Protein AF-A0AAI9CLT0-F1 (afdb_monomer)

Solvent-accessible surface area (backbone atoms only — not comparable to full-atom values): 10024 Å² total; per-residue (Å²): 131,86,73,85,68,69,50,56,71,50,75,58,96,88,47,76,50,70,36,45,59,69,59,46,51,50,52,51,53,50,49,58,51,49,33,51,48,37,34,72,68,23,19,31,77,44,82,52,97,92,40,68,25,27,30,67,86,48,39,62,49,75,71,83,59,23,59,56,30,42,47,44,25,50,52,23,51,52,51,50,67,72,52,56,89,77,51,83,47,44,82,43,57,40,90,92,43,71,53,28,37,29,81,40,76,56,81,68,84,78,76,70,84,81,59,86,65,46,58,13,80,88,73,62,45,70,22,96,46,94,89,44,66,50,28,72,69,60,47,52,51,54,52,51,54,50,52,54,54,50,53,57,50,51,57,52,50,54,52,51,51,52,51,53,50,54,53,57,64,72,76,111

Foldseek 3Di:
DDDPAQWDWDADPNDIDIDHVVRVVVVVVVLLVQLVVLQVQWFDWDQDPNAIWGQLQFTPDDDPCRVVSNVSSVVSVVVDVVCPPVHQWDWDADPVGRRIIGIGGPPDPPPPPVPPQQAQPPHGDGDPDPPDNHHPVVVVVVVVVVVVVVVVVVVVVVVVVVVVVVVVVVVD

Mean predicted aligned error: 16.77 Å

Secondary structure (DSSP, 8-state):
-----SEEEEEETTEEEEEEHHHHHHHHHHHHHHHHHHHHHHEEEEEETTEEEEEEEEES--STHHHHHHHHHHHHHHHHHHHGGGSSEEEEE-SS-TTEEEEEE----TT-TTS--EEPTTT-PEES-TT-SS-HHHHHHHHHHHHHHHHHHHHHHHHHHHHHHHHHHHT-

pLDDT: mean 80.04, std 13.88, range [33.97, 93.81]

Organism: Stenotrophomonas maltophilia (NCBI:txid40324)

Structure (mmCIF, N/CA/C/O backbone):
data_AF-A0AAI9CLT0-F1
#
_entry.id   AF-A0AAI9CLT0-F1
#
loop_
_atom_site.group_PDB
_atom_site.id
_atom_site.type_symbol
_atom_site.label_atom_id
_atom_site.label_alt_id
_atom_site.label_comp_id
_atom_site.label_asym_id
_atom_site.label_entity_id
_atom_site.label_seq_id
_atom_site.pdbx_PDB_ins_code
_atom_site.Cartn_x
_atom_site.Cartn_y
_atom_site.Cartn_z
_atom_site.occupancy
_atom_site.B_iso_or_equiv
_atom_site.auth_seq_id
_atom_site.auth_comp_id
_atom_site.auth_asym_id
_atom_site.auth_atom_id
_atom_site.pdbx_PDB_model_num
ATOM 1 N N . MET A 1 1 ? 31.300 -21.565 -19.243 1.00 33.97 1 MET A N 1
ATOM 2 C CA . MET A 1 1 ? 29.842 -21.421 -19.457 1.00 33.97 1 MET A CA 1
ATOM 3 C C . MET A 1 1 ? 29.425 -20.052 -18.934 1.00 33.97 1 MET A C 1
ATOM 5 O O . MET A 1 1 ? 29.764 -19.767 -17.789 1.00 33.97 1 MET A O 1
ATOM 9 N N . PRO A 1 2 ? 28.799 -19.169 -19.731 1.00 35.72 2 PRO A N 1
ATOM 10 C CA . PRO A 1 2 ? 28.399 -17.854 -19.242 1.00 35.72 2 PRO A CA 1
ATOM 11 C C . PRO A 1 2 ? 27.205 -18.005 -18.290 1.00 35.72 2 PRO A C 1
ATOM 13 O O . PRO A 1 2 ? 26.219 -18.650 -18.638 1.00 35.72 2 PRO A O 1
ATOM 16 N N . LYS A 1 3 ? 27.317 -17.433 -17.084 1.00 45.75 3 LYS A N 1
ATOM 17 C CA . LYS A 1 3 ? 26.223 -17.325 -16.109 1.00 45.75 3 LYS A CA 1
ATOM 18 C C . LYS A 1 3 ? 25.099 -16.494 -16.739 1.00 45.75 3 LYS A C 1
ATOM 20 O O . LYS A 1 3 ? 25.389 -15.457 -17.337 1.00 45.75 3 LYS A O 1
ATOM 25 N N . ILE A 1 4 ? 23.855 -16.968 -16.644 1.00 48.53 4 ILE A N 1
ATOM 26 C CA . ILE A 1 4 ? 22.653 -16.207 -17.013 1.00 48.53 4 ILE A CA 1
ATOM 27 C C . ILE A 1 4 ? 22.784 -14.833 -16.351 1.00 48.53 4 ILE A C 1
ATOM 29 O O . ILE A 1 4 ? 22.882 -14.746 -15.133 1.00 48.53 4 ILE A O 1
ATOM 33 N N . ARG A 1 5 ? 22.944 -13.784 -17.163 1.00 51.91 5 ARG A N 1
ATOM 34 C CA . ARG A 1 5 ? 23.220 -12.431 -16.677 1.00 51.91 5 ARG A CA 1
ATOM 35 C C . ARG A 1 5 ? 22.006 -11.932 -15.899 1.00 51.91 5 ARG A C 1
ATOM 37 O O . ARG A 1 5 ? 20.892 -12.032 -16.409 1.00 51.91 5 ARG A O 1
ATOM 44 N N . ASP A 1 6 ? 22.265 -11.359 -14.724 1.00 58.03 6 ASP A N 1
ATOM 45 C CA . ASP A 1 6 ? 21.352 -10.680 -13.788 1.00 58.03 6 ASP A CA 1
ATOM 46 C C . ASP A 1 6 ? 20.705 -9.413 -14.387 1.00 58.03 6 ASP A C 1
ATOM 48 O O . ASP A 1 6 ? 20.708 -8.331 -13.794 1.00 58.03 6 ASP A O 1
ATOM 52 N N . THR A 1 7 ? 20.220 -9.515 -15.622 1.00 58.28 7 THR A N 1
ATOM 53 C CA . THR A 1 7 ? 19.710 -8.412 -16.426 1.00 58.28 7 THR A CA 1
ATOM 54 C C . THR A 1 7 ? 18.351 -8.779 -17.001 1.00 58.28 7 THR A C 1
ATOM 56 O O . THR A 1 7 ? 18.257 -9.657 -17.860 1.00 58.28 7 THR A O 1
ATOM 59 N N . CYS A 1 8 ? 17.303 -8.084 -16.561 1.00 64.69 8 CYS A N 1
ATOM 60 C CA . CYS A 1 8 ? 15.973 -8.172 -17.151 1.00 64.69 8 CYS A CA 1
ATOM 61 C C . CYS A 1 8 ? 15.927 -7.285 -18.396 1.00 64.69 8 CYS A C 1
ATOM 63 O O . CYS A 1 8 ? 16.137 -6.073 -18.324 1.00 64.69 8 CYS A O 1
ATOM 65 N N . THR A 1 9 ? 15.665 -7.885 -19.555 1.00 72.75 9 THR A N 1
ATOM 66 C CA . THR A 1 9 ? 15.477 -7.134 -20.799 1.00 72.75 9 THR A CA 1
ATOM 67 C C . THR A 1 9 ? 14.024 -6.728 -20.958 1.00 72.75 9 THR A C 1
ATOM 69 O O . THR A 1 9 ? 13.139 -7.567 -20.799 1.00 72.75 9 THR A O 1
ATOM 72 N N . PHE A 1 10 ? 13.778 -5.485 -21.348 1.00 70.81 10 PHE A N 1
ATOM 73 C CA . PHE A 1 10 ? 12.436 -4.967 -21.592 1.00 70.81 10 PHE A CA 1
ATOM 74 C C . PHE A 1 10 ? 12.343 -4.309 -22.969 1.00 70.81 10 PHE A C 1
ATOM 76 O O . PHE A 1 10 ? 13.357 -3.996 -23.609 1.00 70.81 10 PHE A O 1
ATOM 83 N N . ARG A 1 11 ? 11.107 -4.110 -23.433 1.00 69.69 11 ARG A N 1
ATOM 84 C CA . ARG A 1 11 ? 10.817 -3.387 -24.667 1.00 69.69 11 ARG A CA 1
ATOM 85 C C . ARG A 1 11 ? 9.607 -2.481 -24.463 1.00 69.69 11 ARG A C 1
ATOM 87 O O . ARG A 1 11 ? 8.510 -2.990 -24.271 1.00 69.69 11 ARG A O 1
ATOM 94 N N . PHE A 1 12 ? 9.820 -1.171 -24.524 1.00 70.31 12 PHE A N 1
ATOM 95 C CA . PHE A 1 12 ? 8.760 -0.159 -24.478 1.00 70.31 12 PHE A CA 1
ATOM 96 C C . PHE A 1 12 ? 8.865 0.699 -25.736 1.00 70.31 12 PHE A C 1
ATOM 98 O O . PHE A 1 12 ? 9.964 1.133 -26.073 1.00 70.31 12 PHE A O 1
ATOM 105 N N . ASP A 1 13 ? 7.761 0.867 -26.467 1.00 70.25 13 ASP A N 1
ATOM 106 C CA . ASP A 1 13 ? 7.667 1.706 -27.675 1.00 70.25 13 ASP A CA 1
ATOM 107 C C . ASP A 1 13 ? 8.831 1.531 -28.667 1.00 70.25 13 ASP A C 1
ATOM 109 O O . ASP A 1 13 ? 9.413 2.474 -29.193 1.00 70.25 13 ASP A O 1
ATOM 113 N N . GLY A 1 14 ? 9.217 0.274 -28.903 1.00 68.12 14 GLY A N 1
ATOM 114 C CA . GLY A 1 14 ? 10.298 -0.080 -29.825 1.00 68.12 14 GLY A CA 1
ATOM 115 C C . GLY A 1 14 ? 11.714 0.031 -29.245 1.00 68.12 14 GLY A C 1
ATOM 116 O O . GLY A 1 14 ? 12.623 -0.586 -29.806 1.00 68.12 14 GLY A O 1
ATOM 117 N N . VAL A 1 15 ? 11.901 0.692 -28.100 1.00 59.34 15 VAL A N 1
ATOM 118 C CA . VAL A 1 15 ? 13.187 0.803 -27.397 1.00 59.34 15 VAL A CA 1
ATOM 119 C C . VAL A 1 15 ? 13.464 -0.477 -26.620 1.00 59.34 15 VAL A C 1
ATOM 121 O O . VAL A 1 15 ? 12.661 -0.907 -25.791 1.00 59.34 15 VAL A O 1
ATOM 124 N N . ARG A 1 16 ? 14.613 -1.103 -26.890 1.00 72.88 16 ARG A N 1
ATOM 125 C CA . ARG A 1 16 ? 15.083 -2.289 -26.167 1.00 72.88 16 ARG A CA 1
ATOM 126 C C . ARG A 1 16 ? 16.101 -1.866 -25.117 1.00 72.88 16 ARG A C 1
ATOM 128 O O . ARG A 1 16 ? 17.117 -1.269 -25.460 1.00 72.88 16 ARG A O 1
ATOM 135 N N . GLY A 1 17 ? 15.838 -2.210 -23.864 1.00 71.75 17 GLY A N 1
ATOM 136 C CA . GLY A 1 17 ? 16.729 -1.932 -22.744 1.00 71.75 17 GLY A CA 1
ATOM 137 C C . GLY A 1 17 ? 17.018 -3.182 -21.924 1.00 71.75 17 GLY A C 1
ATOM 138 O O . GLY A 1 17 ? 16.351 -4.210 -22.064 1.00 71.75 17 GLY A O 1
ATOM 139 N N . ALA A 1 18 ? 18.029 -3.087 -21.067 1.00 71.56 18 ALA A N 1
ATOM 140 C CA . ALA A 1 18 ? 18.321 -4.078 -20.045 1.00 71.56 18 ALA A CA 1
ATOM 141 C C . ALA A 1 18 ? 18.514 -3.352 -18.712 1.00 71.56 18 ALA A C 1
ATOM 143 O O . ALA A 1 18 ? 19.305 -2.413 -18.639 1.00 71.56 18 ALA A O 1
ATOM 144 N N . LEU A 1 19 ? 17.795 -3.782 -17.677 1.00 68.81 19 LEU A N 1
ATOM 145 C CA . LEU A 1 19 ? 18.029 -3.346 -16.301 1.00 68.81 19 LEU A CA 1
ATOM 146 C C . LEU A 1 19 ? 18.792 -4.440 -15.581 1.00 68.81 19 LEU A C 1
ATOM 148 O O . LEU A 1 19 ? 18.431 -5.610 -15.694 1.00 68.81 19 LEU A O 1
ATOM 152 N N . ASN A 1 20 ? 19.819 -4.069 -14.826 1.00 77.56 20 ASN A N 1
ATOM 153 C CA . ASN A 1 20 ? 20.372 -4.977 -13.830 1.00 77.56 20 ASN A CA 1
ATOM 154 C C . ASN A 1 20 ? 19.374 -5.148 -12.664 1.00 77.56 20 ASN A C 1
ATOM 156 O O . ASN A 1 20 ? 18.427 -4.368 -12.513 1.00 77.56 20 ASN A O 1
ATOM 160 N N . ALA A 1 21 ? 19.583 -6.176 -11.843 1.00 73.69 21 ALA A N 1
ATOM 161 C CA . ALA A 1 21 ? 18.689 -6.493 -10.730 1.00 73.69 21 ALA A CA 1
ATOM 162 C C . ALA A 1 21 ? 18.487 -5.327 -9.739 1.00 73.69 21 ALA A C 1
ATOM 164 O O . ALA A 1 21 ? 17.372 -5.124 -9.264 1.00 73.69 21 ALA A O 1
ATOM 165 N N . SER A 1 22 ? 19.522 -4.526 -9.457 1.00 74.38 22 SER A N 1
ATOM 166 C CA . SER A 1 22 ? 19.416 -3.402 -8.515 1.00 74.38 22 SER A CA 1
ATOM 167 C C . SER A 1 22 ? 18.590 -2.242 -9.069 1.00 74.38 22 SER A C 1
ATOM 169 O O . SER A 1 22 ? 17.770 -1.675 -8.352 1.00 74.38 22 SER A O 1
ATOM 171 N N . THR A 1 23 ? 18.742 -1.908 -10.353 1.00 78.19 23 THR A N 1
ATOM 172 C CA . THR A 1 23 ? 17.909 -0.890 -11.006 1.00 78.19 23 THR A CA 1
ATOM 173 C C . THR A 1 23 ? 16.461 -1.352 -11.129 1.00 78.19 23 THR A C 1
ATOM 175 O O . THR A 1 23 ? 15.554 -0.543 -10.960 1.00 78.19 23 THR A O 1
ATOM 178 N N . LEU A 1 24 ? 16.226 -2.644 -11.376 1.00 79.75 24 LEU A N 1
ATOM 179 C CA . LEU A 1 24 ? 14.872 -3.193 -11.378 1.00 79.75 24 LEU A CA 1
ATOM 180 C C . LEU A 1 24 ? 14.224 -3.096 -9.990 1.00 79.75 24 LEU A C 1
ATOM 182 O O . LEU A 1 24 ? 13.087 -2.647 -9.892 1.00 79.75 24 LEU A O 1
ATOM 186 N N . ALA A 1 25 ? 14.948 -3.469 -8.932 1.00 79.75 25 ALA A N 1
ATOM 187 C CA . ALA A 1 25 ? 14.458 -3.361 -7.559 1.00 79.75 25 ALA A CA 1
ATOM 188 C C . ALA A 1 25 ? 14.086 -1.913 -7.202 1.00 79.75 25 ALA A C 1
ATOM 190 O O . ALA A 1 25 ? 12.996 -1.672 -6.689 1.00 79.75 25 ALA A O 1
ATOM 191 N N . LEU A 1 26 ? 14.936 -0.946 -7.566 1.00 83.94 26 LEU A N 1
ATOM 192 C CA . LEU A 1 26 ? 14.653 0.475 -7.358 1.00 83.94 26 LEU A CA 1
ATOM 193 C C . LEU A 1 26 ? 13.421 0.946 -8.146 1.00 83.94 26 LEU A C 1
ATOM 195 O O . LEU A 1 26 ? 12.605 1.699 -7.624 1.00 83.94 26 LEU A O 1
ATOM 199 N N . ALA A 1 27 ? 13.261 0.508 -9.398 1.00 85.56 27 ALA A N 1
ATOM 200 C CA . ALA A 1 27 ? 12.094 0.863 -10.204 1.00 85.56 27 ALA A CA 1
ATOM 201 C C . ALA A 1 27 ? 10.788 0.333 -9.587 1.00 85.56 27 ALA A C 1
ATOM 203 O O . ALA A 1 27 ? 9.789 1.051 -9.568 1.00 85.56 27 ALA A O 1
ATOM 204 N N . VAL A 1 28 ? 10.807 -0.890 -9.048 1.00 86.94 28 VAL A N 1
ATOM 205 C CA . VAL A 1 28 ? 9.666 -1.473 -8.323 1.00 86.94 28 VAL A CA 1
ATOM 206 C C . VAL A 1 28 ? 9.375 -0.688 -7.045 1.00 86.94 28 VAL A C 1
ATOM 208 O O . VAL A 1 28 ? 8.225 -0.352 -6.795 1.00 86.94 28 VAL A O 1
ATOM 211 N N . GLU A 1 29 ? 10.400 -0.325 -6.274 1.00 88.50 29 GLU A N 1
ATOM 212 C CA . GLU A 1 29 ? 10.241 0.480 -5.057 1.00 88.50 29 GLU A CA 1
ATOM 213 C C . GLU A 1 29 ? 9.612 1.853 -5.349 1.00 88.50 29 GLU A C 1
ATOM 215 O O . GLU A 1 29 ? 8.711 2.296 -4.634 1.00 88.50 29 GLU A O 1
ATOM 220 N N . ILE A 1 30 ? 10.050 2.516 -6.425 1.00 90.44 30 ILE A N 1
ATOM 221 C CA . ILE A 1 30 ? 9.467 3.786 -6.876 1.00 90.44 30 ILE A CA 1
ATOM 222 C C . ILE A 1 30 ? 8.003 3.589 -7.273 1.00 90.44 30 ILE A C 1
ATOM 224 O O . ILE A 1 30 ? 7.161 4.386 -6.866 1.00 90.44 30 ILE A O 1
ATOM 228 N N . ALA A 1 31 ? 7.688 2.536 -8.030 1.00 91.75 31 ALA A N 1
ATOM 229 C CA . ALA A 1 31 ? 6.322 2.249 -8.455 1.00 91.75 31 ALA A CA 1
ATOM 230 C C . ALA A 1 31 ? 5.397 1.926 -7.265 1.00 91.75 31 ALA A C 1
ATOM 232 O O . ALA A 1 31 ? 4.286 2.448 -7.199 1.00 91.75 31 ALA A O 1
ATOM 233 N N . ASP A 1 32 ? 5.873 1.151 -6.286 1.00 92.12 32 ASP A N 1
ATOM 234 C CA . ASP A 1 32 ? 5.135 0.826 -5.060 1.00 92.12 32 ASP A CA 1
ATOM 235 C C . ASP A 1 32 ? 4.836 2.084 -4.226 1.00 92.12 32 ASP A C 1
ATOM 237 O O . ASP A 1 32 ? 3.722 2.252 -3.723 1.00 92.12 32 ASP A O 1
ATOM 241 N N . ARG A 1 33 ? 5.807 3.001 -4.100 1.00 91.75 33 ARG A N 1
ATOM 242 C CA . ARG A 1 33 ? 5.606 4.291 -3.417 1.00 91.75 33 ARG A CA 1
ATOM 243 C C . ARG A 1 33 ? 4.669 5.214 -4.188 1.00 91.75 33 ARG A C 1
ATOM 245 O O . ARG A 1 33 ? 3.801 5.829 -3.575 1.00 91.75 33 ARG A O 1
ATOM 252 N N . ALA A 1 34 ? 4.831 5.302 -5.506 1.00 93.56 34 ALA A N 1
ATOM 253 C CA . ALA A 1 34 ? 4.010 6.154 -6.359 1.00 93.56 34 ALA A CA 1
ATOM 254 C C . ALA A 1 34 ? 2.539 5.724 -6.328 1.00 93.56 34 ALA A C 1
ATOM 256 O O . ALA A 1 34 ? 1.672 6.562 -6.121 1.00 93.56 34 ALA A O 1
ATOM 257 N N . ALA A 1 35 ? 2.256 4.421 -6.421 1.00 93.56 35 ALA A N 1
ATOM 258 C CA . ALA A 1 35 ? 0.886 3.915 -6.368 1.00 93.56 35 ALA A CA 1
ATOM 259 C C . ALA A 1 35 ? 0.182 4.254 -5.043 1.00 93.56 35 ALA A C 1
ATOM 261 O O . ALA A 1 35 ? -0.993 4.621 -5.039 1.00 93.56 35 ALA A O 1
ATOM 262 N N . ARG A 1 36 ? 0.892 4.168 -3.910 1.00 93.81 36 ARG A N 1
ATOM 263 C CA . ARG A 1 36 ? 0.347 4.604 -2.617 1.00 93.81 36 ARG A CA 1
ATOM 264 C C . ARG A 1 36 ? 0.121 6.116 -2.583 1.00 93.81 36 ARG A C 1
ATOM 266 O O . ARG A 1 36 ? -0.964 6.549 -2.209 1.00 93.81 36 ARG A O 1
ATOM 273 N N . ALA A 1 37 ? 1.110 6.900 -3.010 1.00 92.94 37 ALA A N 1
ATOM 274 C CA . ALA A 1 37 ? 1.021 8.358 -3.022 1.00 92.94 37 ALA A CA 1
ATOM 275 C C . ALA A 1 37 ? -0.135 8.861 -3.903 1.00 92.94 37 ALA A C 1
ATOM 277 O O . ALA A 1 37 ? -0.875 9.748 -3.489 1.00 92.94 37 ALA A O 1
ATOM 278 N N . ASP A 1 38 ? -0.348 8.255 -5.074 1.00 93.31 38 ASP A N 1
ATOM 279 C CA . ASP A 1 38 ? -1.460 8.591 -5.966 1.00 93.31 38 ASP A CA 1
ATOM 280 C C . ASP A 1 38 ? -2.816 8.418 -5.267 1.00 93.31 38 ASP A C 1
ATOM 282 O O . ASP A 1 38 ? -3.707 9.253 -5.427 1.00 93.31 38 ASP A O 1
ATOM 286 N N . LEU A 1 39 ? -2.978 7.368 -4.453 1.00 92.31 39 LEU A N 1
ATOM 287 C CA . LEU A 1 39 ? -4.191 7.168 -3.659 1.00 92.31 39 LEU A CA 1
ATOM 288 C C . LEU A 1 39 ? -4.301 8.185 -2.523 1.00 92.31 39 LEU A C 1
ATOM 290 O O . LEU A 1 39 ? -5.354 8.795 -2.364 1.00 92.31 39 LEU A O 1
ATOM 294 N N . GLU A 1 40 ? -3.226 8.428 -1.779 1.00 92.62 40 GLU A N 1
ATOM 295 C CA . GLU A 1 40 ? -3.229 9.387 -0.668 1.00 92.62 40 GLU A CA 1
ATOM 296 C C . GLU A 1 40 ? -3.497 10.837 -1.117 1.00 92.62 40 GLU A C 1
ATOM 298 O O . GLU A 1 40 ? -4.086 11.615 -0.361 1.00 92.62 40 GLU A O 1
ATOM 303 N N . ILE A 1 41 ? -3.090 11.198 -2.340 1.00 91.56 41 ILE A N 1
ATOM 304 C CA . ILE A 1 41 ? -3.271 12.534 -2.926 1.00 91.56 41 ILE A CA 1
ATOM 305 C C . ILE A 1 41 ? -4.644 12.673 -3.594 1.00 91.56 41 ILE A C 1
ATOM 307 O O . ILE A 1 41 ? -5.319 13.691 -3.415 1.00 91.56 41 ILE A O 1
ATOM 311 N N . HIS A 1 42 ? -5.048 11.692 -4.408 1.00 91.81 42 HIS A N 1
ATOM 312 C CA . HIS A 1 42 ? -6.184 11.854 -5.318 1.00 91.81 42 HIS A CA 1
ATOM 313 C C . HIS A 1 42 ? -7.486 11.214 -4.838 1.00 91.81 42 HIS A C 1
ATOM 315 O O . HIS A 1 42 ? -8.548 11.643 -5.299 1.00 91.81 42 HIS A O 1
ATOM 321 N N . ALA A 1 43 ? -7.445 10.221 -3.948 1.00 91.44 43 ALA A N 1
ATOM 322 C CA . ALA A 1 43 ? -8.654 9.624 -3.386 1.00 91.44 43 ALA A CA 1
ATOM 323 C C . ALA A 1 43 ? -9.225 10.494 -2.260 1.00 91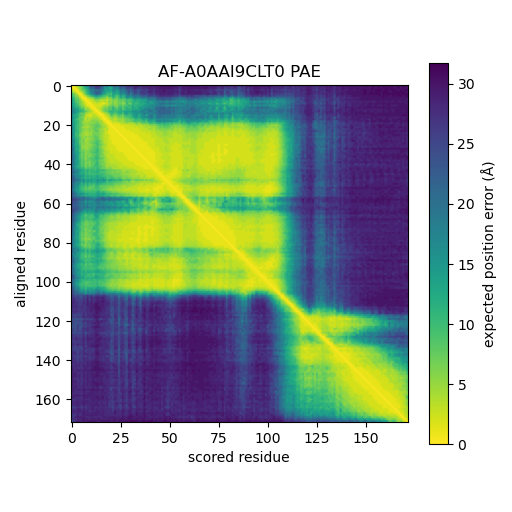.44 43 ALA A C 1
ATOM 325 O O . ALA A 1 43 ? -8.495 11.196 -1.554 1.00 91.44 43 ALA A O 1
ATOM 326 N N . LEU A 1 44 ? -10.545 10.455 -2.081 1.00 90.38 44 LEU A N 1
ATOM 327 C CA . LEU A 1 44 ? -11.182 11.147 -0.963 1.00 90.38 44 LEU A CA 1
ATOM 328 C C . LEU A 1 44 ? -10.806 10.458 0.356 1.00 90.38 44 LEU A C 1
ATOM 330 O O . LEU A 1 44 ? -11.040 9.261 0.519 1.00 90.38 44 LEU A O 1
ATOM 334 N N . ALA A 1 45 ? -10.252 11.219 1.301 1.00 91.88 45 ALA A N 1
ATOM 335 C CA . ALA A 1 45 ? -9.962 10.722 2.640 1.00 91.88 45 ALA A CA 1
ATOM 336 C C . ALA A 1 45 ? -11.217 10.771 3.525 1.00 91.88 45 ALA A C 1
ATOM 338 O O . ALA A 1 45 ? -11.881 11.804 3.615 1.00 91.88 45 ALA A O 1
ATOM 339 N N . VAL A 1 46 ? -11.510 9.665 4.201 1.00 91.25 46 VAL A N 1
ATOM 340 C CA . VAL A 1 46 ? -12.646 9.499 5.110 1.00 91.25 46 VAL A CA 1
ATOM 341 C C . VAL A 1 46 ? -12.127 8.931 6.426 1.00 91.25 46 VAL A C 1
ATOM 343 O O . VAL A 1 46 ? -11.503 7.875 6.443 1.00 91.25 46 VAL A O 1
ATOM 346 N N . GLU A 1 47 ? -12.393 9.621 7.530 1.00 92.75 47 GLU A N 1
ATOM 347 C CA . GLU A 1 47 ? -12.132 9.093 8.872 1.00 92.75 47 GLU A CA 1
ATOM 348 C C . GLU A 1 47 ? -13.309 8.207 9.296 1.00 92.75 47 GLU A C 1
ATOM 350 O O . GLU A 1 47 ? -14.449 8.674 9.369 1.00 92.75 47 GLU A O 1
ATOM 355 N N . LEU A 1 48 ? -13.043 6.928 9.558 1.00 88.38 48 LEU A N 1
ATOM 356 C CA . LEU A 1 48 ? -14.044 5.946 9.973 1.00 88.38 48 LEU A CA 1
ATOM 357 C C . LEU A 1 48 ? -13.428 5.002 11.008 1.00 88.38 48 LEU A C 1
ATOM 359 O O . LEU A 1 48 ? -12.318 4.516 10.821 1.00 88.38 48 LEU A O 1
ATOM 363 N N . ASP A 1 49 ? -14.133 4.762 12.114 1.00 85.81 49 ASP A N 1
ATOM 364 C CA . ASP A 1 49 ? -13.678 3.887 13.207 1.00 85.81 49 ASP A CA 1
ATOM 365 C C . ASP A 1 49 ? -12.281 4.236 13.766 1.00 85.81 49 ASP A C 1
ATOM 367 O O . ASP A 1 49 ? -11.545 3.376 14.245 1.00 85.81 49 ASP A O 1
ATOM 371 N N . GLY A 1 50 ? -11.905 5.520 13.710 1.00 87.00 50 GLY A N 1
ATOM 372 C CA . GLY A 1 50 ? -10.598 6.009 14.166 1.00 87.00 50 GLY A CA 1
ATOM 373 C C . GLY A 1 50 ? -9.435 5.707 13.215 1.00 87.00 50 GLY A C 1
ATOM 374 O O . GLY A 1 50 ? -8.283 5.926 13.586 1.00 87.00 50 GLY A O 1
ATOM 375 N N . LEU A 1 51 ? -9.724 5.214 12.009 1.00 90.75 51 LEU A N 1
ATOM 376 C CA . LEU A 1 51 ? -8.754 4.991 10.947 1.00 90.75 51 LEU A CA 1
ATOM 377 C C . LEU A 1 51 ? -9.054 5.887 9.746 1.00 90.75 51 LEU A C 1
ATOM 379 O O . LEU A 1 51 ? -10.207 6.116 9.369 1.00 90.75 51 LEU A O 1
ATOM 383 N N . ARG A 1 52 ? -7.982 6.312 9.080 1.00 92.44 52 ARG A N 1
ATOM 384 C CA . ARG A 1 52 ? -8.068 7.042 7.821 1.00 92.44 52 ARG A CA 1
ATOM 385 C C . ARG A 1 52 ? -8.213 6.070 6.656 1.00 92.44 52 ARG A C 1
ATOM 387 O O . ARG A 1 52 ? -7.294 5.297 6.372 1.00 92.44 52 ARG A O 1
ATOM 394 N N . PHE A 1 53 ? -9.342 6.145 5.965 1.00 93.62 53 PHE A N 1
ATOM 395 C CA . PHE A 1 53 ? -9.618 5.416 4.734 1.00 93.62 53 PHE A CA 1
ATOM 396 C C . PHE A 1 53 ? -9.560 6.335 3.513 1.00 93.62 53 PHE A C 1
ATOM 398 O O . PHE A 1 53 ? -9.778 7.541 3.605 1.00 93.62 53 PHE A O 1
ATOM 405 N N . PHE A 1 54 ? -9.305 5.742 2.354 1.00 93.62 54 PHE A N 1
ATOM 406 C CA . PHE A 1 54 ? -9.281 6.388 1.051 1.00 93.62 54 PHE A CA 1
ATOM 407 C C . PHE A 1 54 ? -10.326 5.734 0.151 1.00 93.62 54 PHE A C 1
ATOM 409 O O . PHE A 1 54 ? -10.271 4.527 -0.090 1.00 93.62 54 PHE A O 1
ATOM 416 N N . ASP A 1 55 ? -11.289 6.512 -0.332 1.00 91.94 55 ASP A N 1
ATOM 417 C CA . ASP A 1 55 ? -12.326 6.013 -1.232 1.00 91.94 55 ASP A CA 1
ATOM 418 C C . ASP A 1 55 ? -11.796 5.907 -2.666 1.00 91.94 55 ASP A C 1
ATOM 420 O O . ASP A 1 55 ? -11.549 6.904 -3.343 1.00 91.94 55 ASP A O 1
ATOM 424 N N . ALA A 1 56 ? -11.648 4.676 -3.153 1.00 87.00 56 ALA A N 1
ATOM 425 C CA . ALA A 1 56 ? -11.157 4.396 -4.498 1.00 87.00 56 ALA A CA 1
ATOM 426 C C . ALA A 1 56 ? -12.183 4.665 -5.620 1.00 87.00 56 ALA A C 1
ATOM 428 O O . ALA A 1 56 ? -11.850 4.551 -6.803 1.00 87.00 56 ALA A O 1
ATOM 429 N N . THR A 1 57 ? -13.438 4.978 -5.287 1.00 84.25 57 THR A N 1
ATOM 430 C CA . THR A 1 57 ? -14.511 5.214 -6.269 1.00 84.25 57 THR A CA 1
ATOM 431 C C . THR A 1 57 ? -14.687 6.685 -6.618 1.00 84.25 57 THR A C 1
ATOM 433 O O . THR A 1 57 ? -15.145 7.002 -7.723 1.00 84.25 57 THR A O 1
ATOM 436 N N . CYS A 1 58 ? -14.284 7.589 -5.724 1.00 70.25 58 CYS A N 1
ATOM 437 C CA . CYS A 1 58 ? -14.403 9.024 -5.916 1.00 70.25 58 CYS A CA 1
ATOM 438 C C . CYS A 1 58 ? -13.046 9.735 -5.792 1.00 70.25 58 CYS A C 1
ATOM 440 O O . CYS A 1 58 ? -12.176 9.369 -5.009 1.00 70.25 58 CYS A O 1
ATOM 442 N N . GLY A 1 59 ? -12.845 10.752 -6.632 1.00 72.12 59 GLY A N 1
ATOM 443 C CA . GLY A 1 59 ? -11.672 11.617 -6.537 1.00 72.12 59 GLY A CA 1
ATOM 444 C C . GLY A 1 59 ? -11.925 12.757 -5.553 1.00 72.12 59 GLY A C 1
ATOM 445 O O . GLY A 1 59 ? -13.052 13.235 -5.447 1.00 72.12 59 GLY A O 1
ATOM 446 N N . ASN A 1 60 ? -10.871 13.240 -4.899 1.00 78.69 60 ASN A N 1
ATOM 447 C CA . ASN A 1 60 ? -10.916 14.382 -3.978 1.00 78.69 60 ASN A CA 1
ATOM 448 C C . ASN A 1 60 ? -10.996 15.753 -4.694 1.00 78.69 60 ASN A C 1
ATOM 450 O O . ASN A 1 60 ? -11.048 16.802 -4.061 1.00 78.69 60 ASN A O 1
ATOM 454 N N . VAL A 1 61 ? -10.979 15.768 -6.030 1.00 78.62 61 VAL A N 1
ATOM 455 C CA . VAL A 1 61 ? -10.947 16.989 -6.850 1.00 78.62 61 VAL A CA 1
ATOM 456 C C . VAL A 1 61 ? -12.198 17.065 -7.723 1.00 78.62 61 VAL A C 1
ATOM 458 O O . VAL A 1 61 ? -12.636 16.056 -8.281 1.00 78.62 61 VAL A O 1
ATOM 461 N N . GLN A 1 62 ? -12.767 18.265 -7.856 1.00 77.62 62 GLN A N 1
ATOM 462 C CA . GLN A 1 62 ? -13.873 18.570 -8.770 1.00 77.62 62 GLN A CA 1
ATOM 463 C C . GLN A 1 62 ? -13.383 19.368 -9.990 1.00 77.62 62 GLN A C 1
ATOM 465 O O . GLN A 1 62 ? -12.299 19.939 -9.968 1.00 77.62 62 GLN A O 1
ATOM 470 N N . GLY A 1 63 ? -14.187 19.425 -11.056 1.00 77.00 63 GLY A N 1
ATOM 471 C CA . GLY A 1 63 ? -13.844 20.165 -12.278 1.00 77.00 63 GLY A CA 1
ATOM 472 C C . GLY A 1 63 ? -13.005 19.357 -13.274 1.00 77.00 63 GLY A C 1
ATOM 473 O O . GLY A 1 63 ? -13.077 18.128 -13.299 1.00 77.00 63 GLY A O 1
ATOM 474 N N . GLU A 1 64 ? -12.246 20.043 -14.129 1.00 75.88 64 GLU A N 1
ATOM 475 C CA . GLU A 1 64 ? -11.489 19.428 -15.236 1.00 75.88 64 GLU A CA 1
ATOM 476 C C . GLU A 1 64 ? -10.464 18.386 -14.744 1.00 75.88 64 GLU A C 1
ATOM 478 O O . GLU A 1 64 ? -10.359 17.294 -15.312 1.00 75.88 64 GLU A O 1
ATOM 483 N N . ASP A 1 65 ? -9.824 18.648 -13.603 1.00 82.88 65 ASP A N 1
ATOM 484 C CA . ASP A 1 65 ? -8.822 17.766 -12.989 1.00 82.88 65 ASP A CA 1
ATOM 485 C C . ASP A 1 65 ? -9.417 16.496 -12.356 1.00 82.88 65 ASP A C 1
ATOM 487 O O . ASP A 1 65 ? -8.711 15.507 -12.130 1.00 82.88 65 ASP A O 1
ATOM 491 N N . ALA A 1 66 ? -10.735 16.457 -12.123 1.00 83.75 66 ALA A N 1
ATOM 492 C CA . ALA A 1 66 ? -11.410 15.310 -11.511 1.00 83.75 66 ALA A CA 1
ATOM 493 C C . ALA A 1 66 ? -11.258 14.027 -12.343 1.00 83.75 66 ALA A C 1
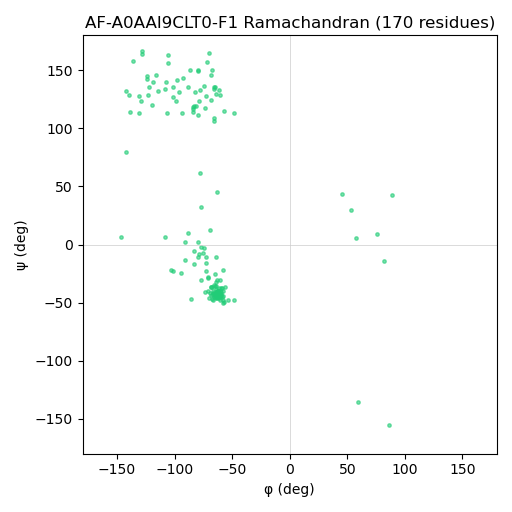ATOM 495 O O . ALA A 1 66 ? -11.273 12.908 -11.822 1.00 83.75 66 ALA A O 1
ATOM 496 N N . THR A 1 67 ? -11.150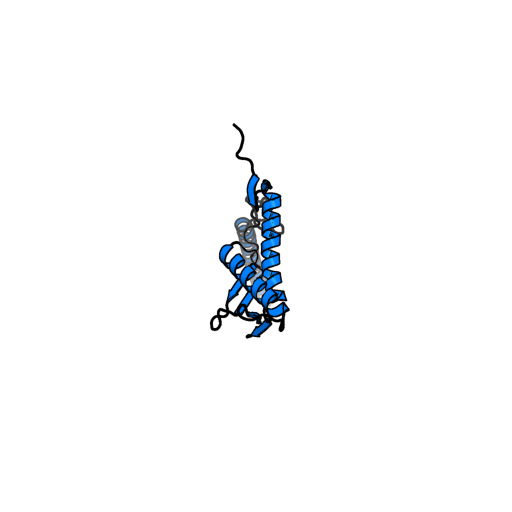 14.157 -13.666 1.00 86.31 67 THR A N 1
ATOM 497 C CA . THR A 1 67 ? -10.984 13.006 -14.562 1.00 86.31 67 THR A CA 1
ATOM 498 C C . THR A 1 67 ? -9.577 12.425 -14.470 1.00 86.31 67 THR A C 1
ATOM 500 O O . THR A 1 67 ? -9.442 11.201 -14.403 1.00 86.31 67 THR A O 1
ATOM 503 N N . ALA A 1 68 ? -8.554 13.281 -14.395 1.00 87.19 68 ALA A N 1
ATOM 504 C CA . ALA A 1 68 ? -7.165 12.869 -14.213 1.00 87.19 68 ALA A CA 1
ATOM 505 C C . ALA A 1 68 ? -6.952 12.225 -12.835 1.00 87.19 68 ALA A C 1
ATOM 507 O O . ALA A 1 68 ? -6.413 11.123 -12.759 1.00 87.19 68 ALA A O 1
ATOM 508 N N . ALA A 1 69 ? -7.491 12.830 -11.770 1.00 87.12 69 ALA A N 1
ATOM 509 C CA . ALA A 1 69 ? -7.438 12.279 -10.415 1.00 87.12 69 ALA A CA 1
ATOM 510 C C . ALA A 1 69 ? -8.082 10.882 -10.335 1.00 87.12 69 ALA A C 1
ATOM 512 O O . ALA A 1 69 ? -7.469 9.927 -9.861 1.00 87.12 69 ALA A O 1
ATOM 513 N N . ARG A 1 70 ? -9.290 10.709 -10.895 1.00 88.44 70 ARG A N 1
ATOM 514 C CA . ARG A 1 70 ? -9.954 9.391 -10.961 1.00 88.44 70 ARG A CA 1
ATOM 515 C C . ARG A 1 70 ? -9.188 8.383 -11.814 1.00 88.44 70 ARG A C 1
ATOM 517 O O . ARG A 1 70 ? -9.265 7.182 -11.565 1.00 88.44 70 ARG A O 1
ATOM 524 N N . TYR A 1 71 ? -8.491 8.837 -12.854 1.00 90.25 71 TYR A N 1
ATOM 525 C CA . TYR A 1 71 ? -7.634 7.966 -13.647 1.00 90.25 71 TYR A CA 1
ATOM 526 C C . TYR A 1 71 ? -6.424 7.487 -12.838 1.00 90.25 71 TYR A C 1
ATOM 528 O O . TYR A 1 71 ? -6.189 6.281 -12.820 1.00 90.25 71 TYR A O 1
ATOM 536 N N . ALA A 1 72 ? -5.735 8.385 -12.127 1.00 90.81 72 ALA A N 1
ATOM 537 C CA . ALA A 1 72 ? -4.609 8.048 -11.256 1.00 90.81 72 ALA A CA 1
ATOM 538 C C . ALA A 1 72 ? -5.012 7.026 -10.181 1.00 90.81 72 ALA A C 1
ATOM 540 O O . ALA A 1 72 ? -4.415 5.955 -10.108 1.00 90.81 72 ALA A O 1
ATOM 541 N N . VAL A 1 73 ? -6.118 7.271 -9.465 1.00 92.06 73 VAL A N 1
ATOM 542 C CA . VAL A 1 73 ? -6.684 6.333 -8.474 1.00 92.06 73 VAL A CA 1
ATOM 543 C C . VAL A 1 73 ? -6.918 4.944 -9.079 1.00 92.06 73 VAL A C 1
ATOM 545 O O . VAL A 1 73 ? -6.489 3.937 -8.518 1.00 92.06 73 VAL A O 1
ATOM 548 N N . ARG A 1 74 ? -7.542 4.856 -10.263 1.00 91.62 74 ARG A N 1
ATOM 549 C CA . ARG A 1 74 ? -7.774 3.561 -10.930 1.00 91.62 74 ARG A CA 1
ATOM 550 C C . ARG A 1 74 ? -6.483 2.854 -11.336 1.00 91.62 74 ARG A C 1
ATOM 552 O O . ARG A 1 74 ? -6.436 1.628 -11.266 1.00 91.62 74 ARG A O 1
ATOM 559 N N . GLN A 1 75 ? -5.471 3.584 -11.806 1.00 93.81 75 GLN A N 1
ATOM 560 C CA . GLN A 1 75 ? -4.188 2.983 -12.181 1.00 93.81 75 GLN A CA 1
ATOM 561 C C . GLN A 1 75 ? -3.432 2.480 -10.954 1.00 93.81 75 GLN A C 1
ATOM 563 O O . GLN A 1 75 ? -2.938 1.355 -10.978 1.00 93.81 75 GLN A O 1
ATOM 568 N N . ALA A 1 76 ? -3.428 3.255 -9.870 1.00 93.06 76 ALA A N 1
ATOM 569 C CA . ALA A 1 76 ? -2.855 2.848 -8.597 1.00 93.06 76 ALA A CA 1
ATOM 570 C C . ALA A 1 76 ? -3.507 1.559 -8.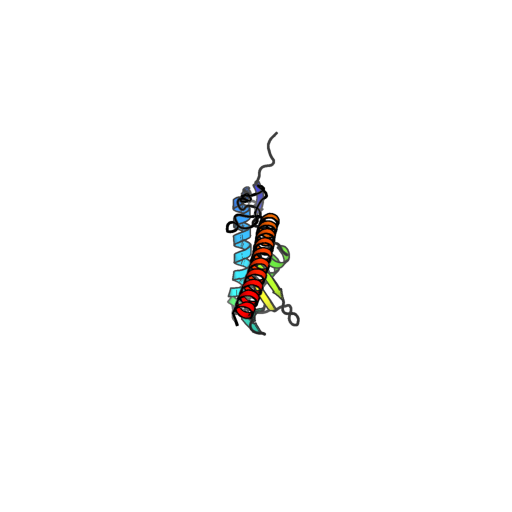075 1.00 93.06 76 ALA A C 1
ATOM 572 O O . ALA A 1 76 ? -2.806 0.585 -7.817 1.00 93.06 76 ALA A O 1
ATOM 573 N N . VAL A 1 77 ? -4.843 1.491 -8.017 1.00 91.81 77 VAL A N 1
ATOM 574 C CA . VAL A 1 77 ? -5.555 0.276 -7.571 1.00 91.81 77 VAL A CA 1
ATOM 575 C C . VAL A 1 77 ? -5.208 -0.934 -8.440 1.00 91.81 77 VAL A C 1
ATOM 577 O O . VAL A 1 77 ? -4.893 -1.993 -7.904 1.00 91.81 77 VAL A O 1
ATOM 580 N N . ARG A 1 78 ? -5.187 -0.783 -9.772 1.00 92.19 78 ARG A N 1
ATOM 581 C CA . ARG A 1 78 ? -4.812 -1.874 -10.690 1.00 92.19 78 ARG A CA 1
ATOM 582 C C . ARG A 1 78 ? -3.380 -2.351 -10.482 1.00 92.19 78 ARG A C 1
ATOM 584 O O . ARG A 1 78 ? -3.130 -3.552 -10.525 1.00 92.19 78 ARG A O 1
ATOM 591 N N . TYR A 1 79 ? -2.448 -1.422 -10.280 1.00 93.00 79 TYR A N 1
ATOM 592 C CA . TYR A 1 79 ? -1.057 -1.753 -9.989 1.00 93.00 79 TYR A CA 1
ATOM 593 C C . TYR A 1 79 ? -0.949 -2.560 -8.690 1.00 93.00 79 TYR A C 1
ATOM 595 O O . TYR A 1 79 ? -0.297 -3.601 -8.657 1.00 93.00 79 TYR A O 1
ATOM 603 N N . ILE A 1 80 ? -1.643 -2.118 -7.643 1.00 91.38 80 ILE A N 1
ATOM 604 C CA . ILE A 1 80 ? -1.649 -2.760 -6.325 1.00 91.38 80 ILE A CA 1
ATOM 605 C C . ILE A 1 80 ? -2.235 -4.172 -6.403 1.00 91.38 80 ILE A C 1
ATOM 607 O O . ILE A 1 80 ? -1.633 -5.120 -5.905 1.00 91.38 80 ILE A O 1
ATOM 611 N N . GLU A 1 81 ? -3.361 -4.333 -7.098 1.00 89.50 81 GLU A N 1
ATOM 612 C CA . GLU A 1 81 ? -3.984 -5.639 -7.335 1.00 89.50 81 GLU A CA 1
ATOM 613 C C . GLU A 1 81 ? -3.065 -6.579 -8.129 1.00 89.50 81 GLU A C 1
ATOM 615 O O . GLU A 1 81 ? -2.998 -7.769 -7.826 1.00 89.50 81 GLU A O 1
ATOM 620 N N . ALA A 1 82 ? -2.304 -6.058 -9.097 1.00 88.75 82 ALA A N 1
ATOM 621 C CA . ALA A 1 82 ? -1.327 -6.842 -9.851 1.00 88.75 82 ALA A CA 1
ATOM 622 C C . ALA A 1 82 ? -0.088 -7.234 -9.022 1.00 88.75 82 ALA A C 1
ATOM 624 O O . ALA A 1 82 ? 0.524 -8.268 -9.296 1.00 88.75 82 ALA A O 1
ATOM 625 N N . ARG A 1 83 ? 0.299 -6.428 -8.022 1.00 87.88 83 ARG A N 1
ATOM 626 C CA . ARG A 1 83 ? 1.430 -6.722 -7.121 1.00 87.88 83 ARG A CA 1
ATOM 627 C C . ARG A 1 83 ? 1.088 -7.760 -6.051 1.00 87.88 83 ARG A C 1
ATOM 629 O O . ARG A 1 83 ? 1.992 -8.488 -5.637 1.00 87.88 83 ARG A O 1
ATOM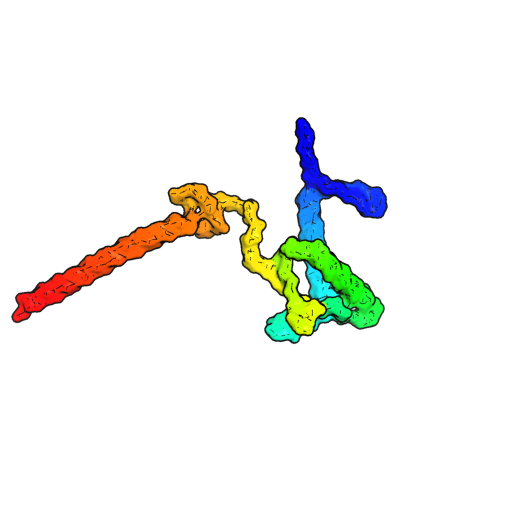 636 N N . GLY A 1 84 ? -0.171 -7.837 -5.614 1.00 83.88 84 GLY A N 1
ATOM 637 C CA . GLY A 1 84 ? -0.608 -8.757 -4.560 1.00 83.88 84 GLY A CA 1
ATOM 638 C C . GLY A 1 84 ? 0.136 -8.527 -3.237 1.00 83.88 84 GLY A C 1
ATOM 639 O O . GLY A 1 84 ? 0.355 -7.390 -2.828 1.00 83.88 84 GLY A O 1
ATOM 640 N N . ASP A 1 85 ? 0.579 -9.606 -2.586 1.00 78.69 85 ASP A N 1
ATOM 641 C CA . ASP A 1 85 ? 1.174 -9.571 -1.235 1.00 78.69 85 ASP A CA 1
ATOM 642 C C . ASP A 1 85 ? 2.647 -9.122 -1.181 1.00 78.69 85 ASP A C 1
ATOM 644 O O . ASP A 1 85 ? 3.271 -9.104 -0.114 1.00 78.69 85 ASP A O 1
ATOM 648 N N . ALA A 1 86 ? 3.227 -8.773 -2.330 1.00 81.81 86 ALA A N 1
ATOM 649 C CA . ALA A 1 86 ? 4.639 -8.422 -2.462 1.00 81.81 86 ALA A CA 1
ATOM 650 C C . ALA A 1 86 ? 4.930 -6.928 -2.224 1.00 81.81 86 ALA A C 1
ATOM 652 O O . ALA A 1 86 ? 6.035 -6.465 -2.520 1.00 81.81 86 ALA A O 1
ATOM 653 N N . LEU A 1 87 ? 3.946 -6.175 -1.730 1.00 85.44 87 LEU A N 1
ATOM 654 C CA . LEU A 1 87 ? 4.083 -4.769 -1.363 1.00 85.44 87 LEU A CA 1
ATOM 655 C C . LEU A 1 87 ? 4.758 -4.617 0.015 1.00 85.44 87 LEU A C 1
ATOM 657 O O . LEU A 1 87 ? 4.594 -5.474 0.891 1.00 85.44 87 LEU A O 1
ATOM 661 N N . PRO A 1 88 ? 5.502 -3.519 0.239 1.00 82.25 88 PRO A N 1
ATOM 662 C CA . PRO A 1 88 ? 6.141 -3.239 1.528 1.00 82.25 88 PRO A CA 1
ATOM 663 C C . PRO A 1 88 ? 5.148 -2.774 2.611 1.00 82.25 88 PRO A C 1
ATOM 665 O O . PRO A 1 88 ? 5.528 -2.564 3.757 1.00 82.25 88 PRO A O 1
ATOM 668 N N . TRP A 1 89 ? 3.876 -2.616 2.257 1.00 87.25 89 TRP A N 1
ATOM 669 C CA . TRP A 1 89 ? 2.777 -2.200 3.121 1.00 87.25 89 TRP A CA 1
ATOM 670 C C . TRP A 1 89 ? 1.551 -3.073 2.840 1.00 87.25 89 TRP A C 1
ATOM 672 O O . TRP A 1 89 ? 1.432 -3.684 1.776 1.00 87.25 89 TRP A O 1
ATOM 682 N N . CYS A 1 90 ? 0.641 -3.143 3.803 1.00 85.19 90 CYS A N 1
ATOM 683 C CA . CYS A 1 90 ? -0.600 -3.897 3.711 1.00 85.19 90 CYS A CA 1
ATOM 684 C C . CYS A 1 90 ? -1.747 -2.978 3.287 1.00 85.19 90 CYS A C 1
ATOM 686 O O . CYS A 1 90 ? -1.959 -1.917 3.874 1.00 85.19 90 CYS A O 1
ATOM 688 N N . LEU A 1 91 ? -2.523 -3.413 2.292 1.00 88.00 91 LEU A N 1
ATOM 689 C CA . LEU A 1 91 ? -3.789 -2.779 1.936 1.00 88.00 91 LEU A CA 1
ATOM 690 C C . LEU A 1 91 ? -4.933 -3.489 2.662 1.00 88.00 91 LEU A C 1
ATOM 692 O O . LEU A 1 91 ? -5.250 -4.638 2.354 1.00 88.00 91 LEU A O 1
ATOM 696 N N . LYS A 1 92 ? -5.594 -2.798 3.585 1.00 89.56 92 LYS A N 1
ATOM 697 C CA . LYS A 1 92 ? -6.839 -3.261 4.199 1.00 89.56 92 LYS A CA 1
ATOM 698 C C . LYS A 1 92 ? -8.035 -2.620 3.513 1.00 89.56 92 LYS A C 1
ATOM 700 O O . LYS A 1 92 ? -8.011 -1.448 3.153 1.00 89.56 92 LYS A O 1
ATOM 705 N N . ARG A 1 93 ? -9.101 -3.397 3.340 1.00 91.06 93 ARG A N 1
ATOM 706 C CA . ARG A 1 93 ? -10.390 -2.910 2.838 1.00 91.06 93 ARG A CA 1
ATOM 707 C C . ARG A 1 93 ? -11.387 -2.882 3.982 1.00 91.06 93 ARG A C 1
ATOM 709 O O . ARG A 1 93 ? -11.408 -3.806 4.794 1.00 91.06 93 ARG A O 1
ATOM 716 N N . HIS A 1 94 ? -12.219 -1.850 4.038 1.00 91.62 94 HIS A N 1
ATOM 717 C CA . HIS A 1 94 ? -13.295 -1.810 5.020 1.00 91.62 94 HIS A CA 1
ATOM 718 C C . HIS A 1 94 ? -14.309 -2.938 4.755 1.00 91.62 94 HIS A C 1
ATOM 720 O O . HIS A 1 94 ? -14.726 -3.152 3.614 1.00 91.62 94 HIS A O 1
ATOM 726 N N . ILE A 1 95 ? -14.740 -3.643 5.808 1.00 89.56 95 ILE A N 1
ATOM 727 C CA . ILE A 1 95 ? -15.551 -4.868 5.687 1.00 89.56 95 ILE A CA 1
ATOM 728 C C . ILE A 1 95 ? -16.918 -4.623 5.037 1.00 89.56 95 ILE A C 1
ATOM 730 O O . ILE A 1 95 ? -17.352 -5.396 4.187 1.00 89.56 95 ILE A O 1
ATOM 734 N N . SER A 1 96 ? -17.572 -3.515 5.387 1.00 88.38 96 SER A N 1
ATOM 735 C CA . SER A 1 96 ? -18.897 -3.164 4.858 1.00 88.38 96 SER A CA 1
ATOM 736 C C . SER A 1 96 ? -18.829 -2.313 3.589 1.00 88.38 96 SER A C 1
ATOM 738 O O . SER A 1 96 ? -19.842 -2.123 2.926 1.00 88.38 96 SER A O 1
ATOM 740 N N . GLN A 1 97 ? -17.656 -1.756 3.266 1.00 89.38 97 GLN A N 1
ATOM 741 C CA . GLN A 1 97 ? -17.465 -0.827 2.147 1.00 89.38 97 GLN A CA 1
ATOM 742 C C . GLN A 1 97 ? -16.109 -1.098 1.471 1.00 89.38 97 GLN A C 1
ATOM 744 O O . GLN A 1 97 ? -15.152 -0.367 1.707 1.00 89.38 97 GLN A O 1
ATOM 749 N N . PRO A 1 98 ? -15.995 -2.127 0.610 1.00 87.56 98 PRO A N 1
ATOM 750 C CA . PRO A 1 98 ? -14.705 -2.577 0.063 1.00 87.56 98 PRO A CA 1
ATOM 751 C C . PRO A 1 98 ? -13.961 -1.560 -0.822 1.00 87.56 98 PRO A C 1
ATOM 753 O O . PRO A 1 98 ? -12.806 -1.788 -1.195 1.00 87.56 98 PRO A O 1
ATOM 756 N N . ALA A 1 99 ? -14.640 -0.472 -1.194 1.00 87.31 99 ALA A N 1
ATOM 757 C CA . ALA A 1 99 ? -14.080 0.686 -1.885 1.00 87.31 99 ALA A CA 1
ATOM 758 C C . ALA A 1 99 ? -13.200 1.565 -0.982 1.00 87.31 99 ALA A C 1
ATOM 760 O O . ALA A 1 99 ? -12.353 2.292 -1.496 1.00 87.31 99 ALA A O 1
ATOM 761 N N . LEU A 1 100 ? -13.391 1.491 0.339 1.00 91.75 100 LEU A N 1
ATOM 762 C CA . LEU A 1 100 ? -12.593 2.209 1.322 1.00 91.75 100 LEU A CA 1
ATOM 763 C C . LEU A 1 100 ? -11.323 1.418 1.624 1.00 91.75 100 LEU A C 1
ATOM 765 O O . LEU A 1 100 ? -11.374 0.283 2.111 1.00 91.75 100 LEU A O 1
ATOM 769 N N . LEU A 1 101 ? -10.190 2.042 1.326 1.00 92.94 101 LEU A N 1
ATOM 770 C CA . LEU A 1 101 ? -8.859 1.468 1.436 1.00 92.94 101 LEU A CA 1
ATOM 771 C C . LEU A 1 101 ? -8.103 2.091 2.606 1.00 92.94 101 LEU A C 1
ATOM 773 O O . LEU A 1 101 ? -8.074 3.307 2.745 1.00 92.94 101 LEU A O 1
ATOM 777 N N . HIS A 1 102 ? -7.456 1.271 3.419 1.00 92.69 102 HIS A N 1
ATOM 778 C CA . HIS A 1 102 ? -6.570 1.705 4.489 1.00 92.69 102 HIS A CA 1
ATOM 779 C C . HIS A 1 102 ? -5.186 1.101 4.271 1.00 92.69 102 HIS A C 1
ATOM 781 O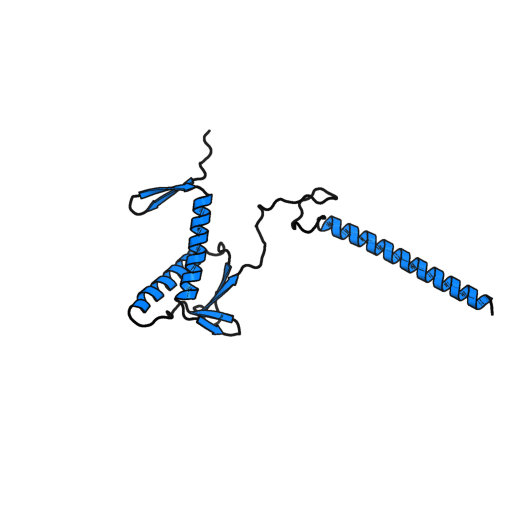 O . HIS A 1 102 ? -5.062 -0.080 3.942 1.00 92.69 102 HIS A O 1
ATOM 787 N N . PHE A 1 103 ? -4.152 1.916 4.444 1.00 92.25 103 PHE A N 1
ATOM 788 C CA . PHE A 1 103 ? -2.771 1.469 4.352 1.00 92.25 103 PHE A CA 1
ATOM 789 C C . PHE A 1 103 ? -2.203 1.288 5.747 1.00 92.25 103 PHE A C 1
ATOM 791 O O . PHE A 1 103 ? -2.213 2.222 6.546 1.00 92.25 103 PHE A O 1
ATOM 798 N N . GLU A 1 104 ? -1.647 0.112 5.996 1.00 89.31 104 GLU A N 1
ATOM 799 C CA . GLU A 1 104 ? -0.827 -0.147 7.170 1.00 89.31 104 GLU A CA 1
ATOM 800 C C . GLU A 1 104 ? 0.598 -0.431 6.726 1.00 89.31 104 GLU A C 1
ATOM 802 O O . GLU A 1 104 ? 0.836 -1.238 5.824 1.00 89.31 104 GLU A O 1
ATOM 807 N N . ASP A 1 105 ? 1.560 0.216 7.370 1.00 83.56 105 A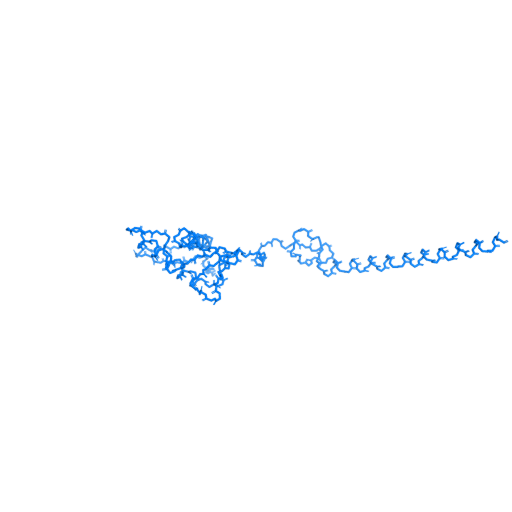SP A N 1
ATOM 808 C CA . ASP A 1 105 ? 2.951 -0.167 7.195 1.00 83.56 105 ASP A CA 1
ATOM 809 C C . ASP A 1 105 ? 3.147 -1.567 7.778 1.00 83.56 105 ASP A C 1
ATOM 811 O O . ASP A 1 105 ? 2.649 -1.879 8.863 1.00 83.56 105 ASP A O 1
ATOM 815 N N . ARG A 1 106 ? 3.862 -2.436 7.054 1.00 74.00 106 ARG A N 1
ATOM 816 C CA . ARG A 1 106 ? 4.249 -3.729 7.616 1.00 74.00 106 ARG A CA 1
ATOM 817 C C . ARG A 1 106 ? 5.212 -3.459 8.766 1.00 74.00 106 ARG A C 1
ATOM 819 O O . ARG A 1 106 ? 6.363 -3.098 8.549 1.00 74.00 106 ARG A O 1
ATOM 826 N N . THR A 1 107 ? 4.723 -3.624 9.989 1.00 62.16 107 THR A N 1
ATOM 827 C CA . THR A 1 107 ? 5.551 -3.591 11.199 1.00 62.16 107 THR A CA 1
ATOM 828 C C . THR A 1 107 ? 6.301 -4.897 11.421 1.00 62.16 107 THR A C 1
ATOM 830 O O . THR A 1 107 ? 7.142 -4.946 12.313 1.00 62.16 107 THR A O 1
ATOM 833 N N . ASP A 1 108 ? 6.020 -5.940 10.633 1.00 52.47 108 ASP A N 1
ATOM 834 C CA . ASP A 1 108 ? 6.758 -7.195 10.703 1.00 52.47 108 ASP A CA 1
ATOM 835 C C . ASP A 1 108 ? 8.152 -7.034 10.084 1.00 52.47 108 ASP A C 1
ATOM 837 O O . ASP A 1 108 ? 8.270 -6.822 8.873 1.00 52.47 108 ASP A O 1
ATOM 841 N N . PRO A 1 109 ? 9.231 -7.206 10.869 1.00 48.47 109 PRO A N 1
ATOM 842 C CA . PRO A 1 109 ? 10.587 -7.308 10.352 1.00 48.47 109 PRO A CA 1
ATOM 843 C C . PRO A 1 109 ? 10.851 -8.702 9.755 1.00 48.47 109 PRO A C 1
ATOM 845 O O . PRO A 1 109 ? 11.970 -9.212 9.837 1.00 48.47 109 PRO A O 1
ATOM 848 N N . GLU A 1 110 ? 9.848 -9.366 9.176 1.00 45.16 110 GLU A N 1
ATOM 849 C CA . GLU A 1 110 ? 10.071 -10.667 8.563 1.00 45.16 110 GLU A CA 1
ATOM 850 C C . GLU A 1 110 ? 10.597 -10.513 7.132 1.00 45.16 110 GLU A C 1
ATOM 852 O O . GLU A 1 110 ? 9.917 -10.086 6.203 1.00 45.16 110 GLU A O 1
ATOM 857 N N . VAL A 1 111 ? 11.846 -10.964 6.985 1.00 46.53 111 VAL A N 1
ATOM 858 C CA . VAL A 1 111 ? 12.583 -11.238 5.744 1.00 46.53 111 VAL A CA 1
ATOM 859 C C . VAL A 1 111 ? 13.362 -10.058 5.142 1.00 46.53 111 VAL A C 1
ATOM 861 O O . VAL A 1 111 ? 13.549 -9.945 3.935 1.00 46.53 111 VAL A O 1
ATOM 864 N N . ALA A 1 112 ? 14.046 -9.300 6.001 1.00 40.84 112 ALA A N 1
ATOM 865 C CA . ALA A 1 112 ? 15.445 -8.965 5.720 1.00 40.84 112 ALA A CA 1
ATOM 866 C C . ALA A 1 112 ? 16.349 -10.172 6.063 1.00 40.84 112 ALA A C 1
ATOM 868 O O . ALA A 1 112 ? 17.232 -10.086 6.912 1.00 40.84 112 ALA A O 1
ATOM 869 N N . THR A 1 113 ? 16.177 -11.330 5.409 1.00 43.56 113 THR A N 1
ATOM 870 C CA . THR A 1 113 ? 17.097 -12.482 5.583 1.00 43.56 113 THR A CA 1
ATOM 871 C C . THR A 1 113 ? 18.492 -12.250 4.985 1.00 43.56 113 THR A C 1
ATOM 873 O O . THR A 1 113 ? 19.275 -13.190 4.856 1.00 43.56 113 THR A O 1
ATOM 876 N N . THR A 1 114 ? 18.827 -11.014 4.622 1.00 47.12 114 THR A N 1
ATOM 877 C CA . THR A 1 114 ? 20.140 -10.598 4.115 1.00 47.12 114 THR A CA 1
ATOM 878 C C . THR A 1 114 ? 20.936 -9.751 5.111 1.00 47.12 114 THR A C 1
ATOM 880 O O . THR A 1 114 ? 22.001 -9.252 4.755 1.00 47.12 114 THR A O 1
ATOM 883 N N . GLY A 1 115 ? 20.461 -9.582 6.351 1.00 49.41 115 GLY A N 1
ATOM 884 C CA . GLY A 1 115 ? 21.284 -9.024 7.427 1.00 49.41 115 GLY A CA 1
ATOM 885 C C . GLY A 1 115 ? 22.430 -9.977 7.814 1.00 49.41 115 GLY A C 1
ATOM 886 O O . GLY A 1 115 ? 22.267 -11.196 7.689 1.00 49.41 115 GLY A O 1
ATOM 887 N N . PRO A 1 116 ? 23.590 -9.474 8.287 1.00 50.66 116 PRO A N 1
ATOM 888 C CA . PRO A 1 116 ? 24.655 -10.326 8.806 1.00 50.66 116 PRO A CA 1
ATOM 889 C C . PRO A 1 116 ? 24.090 -11.181 9.943 1.00 50.66 116 PRO A C 1
ATOM 891 O O . PRO A 1 116 ? 23.659 -10.659 10.972 1.00 50.66 116 PRO A O 1
ATOM 894 N N . ARG A 1 117 ? 24.050 -12.501 9.750 1.00 58.28 117 ARG A N 1
ATOM 895 C CA . ARG A 1 117 ? 23.707 -13.437 10.821 1.00 58.28 117 ARG A CA 1
ATOM 896 C C . ARG A 1 117 ? 24.827 -13.353 11.854 1.00 58.28 117 ARG A C 1
ATOM 898 O O . ARG A 1 117 ? 25.948 -13.767 11.564 1.00 58.28 117 ARG A O 1
ATOM 905 N N . HIS A 1 118 ? 24.545 -12.777 13.016 1.00 68.50 118 HIS A N 1
ATOM 906 C CA . HIS A 1 118 ? 25.505 -12.749 14.113 1.00 68.50 118 HIS A CA 1
ATOM 907 C C . HIS A 1 118 ? 25.566 -14.154 14.725 1.00 68.50 118 HIS A C 1
ATOM 909 O O . HIS A 1 118 ? 24.542 -14.825 14.865 1.00 68.50 118 HIS A O 1
ATOM 915 N N . ALA A 1 119 ? 26.771 -14.639 15.015 1.00 74.81 119 ALA A N 1
ATOM 916 C CA . ALA A 1 119 ? 26.963 -15.952 15.615 1.00 74.81 119 ALA A CA 1
ATOM 917 C C . ALA A 1 119 ? 26.662 -15.878 17.116 1.00 74.81 119 ALA A C 1
ATOM 919 O O . ALA A 1 119 ? 27.129 -14.972 17.809 1.00 74.81 119 ALA A O 1
ATOM 920 N N . CYS A 1 120 ? 25.881 -16.827 17.627 1.00 80.69 120 CYS A N 1
ATOM 921 C CA . CYS A 1 120 ? 25.691 -16.977 19.061 1.00 80.69 120 CYS A CA 1
ATOM 922 C C . CYS A 1 120 ? 27.036 -17.263 19.734 1.00 80.69 120 CYS A C 1
ATOM 924 O O . CYS A 1 120 ? 27.696 -18.234 19.383 1.00 80.69 120 CYS A O 1
ATOM 926 N N . VAL A 1 121 ? 27.375 -16.501 20.777 1.00 82.00 121 VAL A N 1
ATOM 927 C CA . VAL A 1 121 ? 28.653 -16.632 21.508 1.00 82.00 121 VAL A CA 1
ATOM 928 C C . VAL A 1 121 ? 28.876 -18.033 22.104 1.00 82.00 121 VAL A C 1
ATOM 930 O O . VAL A 1 121 ? 30.009 -18.411 22.378 1.00 82.00 121 VAL A O 1
ATOM 933 N N . ASN A 1 122 ? 27.810 -18.812 22.315 1.00 82.12 122 ASN A N 1
ATOM 934 C CA . ASN A 1 122 ? 27.880 -20.101 23.004 1.00 82.12 122 ASN A CA 1
ATOM 935 C C . ASN A 1 122 ? 27.811 -21.327 22.077 1.00 82.12 122 ASN A C 1
ATOM 937 O O . ASN A 1 122 ? 28.190 -22.420 22.488 1.00 82.12 122 ASN A O 1
ATOM 941 N N . CYS A 1 123 ? 27.276 -21.191 20.860 1.00 83.88 123 CYS A N 1
ATOM 942 C CA . CYS A 1 123 ? 27.059 -22.340 19.969 1.00 83.88 123 CYS A CA 1
ATOM 943 C C . CYS A 1 123 ? 27.214 -22.033 18.475 1.00 83.88 123 CYS A C 1
ATOM 945 O O . CYS A 1 123 ? 26.876 -22.882 17.654 1.00 83.88 123 CYS A O 1
ATOM 947 N N . ASP A 1 124 ? 27.652 -20.822 18.121 1.00 76.50 124 ASP A N 1
ATOM 948 C CA . ASP A 1 124 ? 27.858 -20.333 16.752 1.00 76.50 124 ASP A CA 1
ATOM 949 C C . ASP A 1 124 ? 26.625 -20.377 15.827 1.00 76.50 124 ASP A C 1
ATOM 951 O O . ASP A 1 124 ? 26.700 -20.036 14.646 1.00 76.50 124 ASP A O 1
ATOM 955 N N . MET A 1 125 ? 25.452 -20.732 16.358 1.00 76.81 125 MET A N 1
ATOM 956 C CA . MET A 1 125 ? 24.193 -20.700 15.617 1.00 76.81 125 MET A CA 1
ATOM 957 C C . MET A 1 125 ? 23.777 -19.258 15.299 1.00 76.81 125 MET A C 1
ATOM 959 O O . MET A 1 125 ? 23.997 -18.363 16.120 1.00 76.81 125 MET A O 1
ATOM 963 N N . PRO A 1 126 ? 23.132 -19.018 14.144 1.00 70.06 126 PRO A N 1
ATOM 964 C CA . PRO A 1 126 ? 22.721 -17.679 13.747 1.00 70.06 126 PRO A CA 1
ATOM 965 C C . PRO A 1 126 ? 21.683 -17.105 14.719 1.00 70.06 126 PRO A C 1
ATOM 967 O O . PRO A 1 126 ? 20.673 -17.751 15.010 1.00 70.06 126 PRO A O 1
ATOM 970 N N . THR A 1 127 ? 21.911 -15.883 15.199 1.00 69.94 127 THR A N 1
ATOM 971 C CA . THR A 1 127 ? 20.934 -15.117 15.979 1.00 69.94 127 THR A CA 1
ATOM 972 C C . THR A 1 127 ? 20.113 -14.213 15.057 1.00 69.94 127 THR A C 1
ATOM 974 O O . THR A 1 127 ? 20.605 -13.703 14.049 1.00 69.94 127 THR A O 1
ATOM 977 N N . GLY A 1 128 ? 18.822 -14.063 15.372 1.00 59.44 128 GLY A N 1
ATOM 978 C CA . GLY A 1 128 ? 17.878 -13.264 14.581 1.00 59.44 128 GLY A CA 1
ATOM 979 C C . GLY A 1 128 ? 17.900 -11.765 14.888 1.00 59.44 128 GLY A C 1
ATOM 980 O O . GLY A 1 128 ? 17.212 -11.012 14.211 1.00 59.44 128 GLY A O 1
ATOM 981 N N . ALA A 1 129 ? 18.671 -11.336 15.890 1.00 61.69 129 ALA A N 1
ATOM 982 C CA . ALA A 1 129 ? 18.669 -9.968 16.394 1.00 61.69 129 ALA A CA 1
ATOM 983 C C . ALA A 1 129 ? 20.105 -9.497 16.700 1.00 61.69 129 ALA A C 1
ATOM 985 O O . ALA A 1 129 ? 20.824 -10.214 17.405 1.00 61.69 129 ALA A O 1
ATOM 986 N N . PRO A 1 130 ? 20.540 -8.326 16.194 1.00 60.62 130 PRO A N 1
ATOM 987 C CA . PRO A 1 130 ? 21.877 -7.783 16.450 1.00 60.62 130 PRO A CA 1
ATOM 988 C C . PRO A 1 130 ? 22.105 -7.421 17.926 1.00 60.62 130 PRO A C 1
ATOM 990 O O . PRO A 1 130 ? 23.239 -7.449 18.396 1.00 60.62 130 PRO A O 1
ATOM 993 N N . GLU A 1 131 ? 21.043 -7.125 18.677 1.00 65.75 131 GLU A N 1
ATOM 994 C CA . GLU A 1 131 ? 21.098 -6.801 20.104 1.00 65.75 131 GLU A CA 1
ATOM 995 C C . GLU A 1 131 ? 21.222 -8.022 21.033 1.00 65.75 131 GLU A C 1
ATOM 997 O O . GLU A 1 131 ? 21.489 -7.852 22.224 1.00 65.75 131 GLU A O 1
ATOM 1002 N N . SER A 1 132 ? 21.053 -9.252 20.524 1.00 68.00 132 SER A N 1
ATOM 1003 C CA . SER A 1 132 ? 21.126 -10.465 21.347 1.00 68.00 132 SER A CA 1
ATOM 1004 C C . SER A 1 132 ? 22.421 -11.248 21.099 1.00 68.00 132 SER A C 1
ATOM 1006 O O . SER A 1 132 ? 22.573 -11.859 20.035 1.00 68.00 132 SER A O 1
ATOM 1008 N N . PRO A 1 133 ? 23.335 -11.338 22.089 1.00 74.31 133 PRO A N 1
ATOM 1009 C CA . PRO A 1 133 ? 24.571 -12.117 21.965 1.00 74.31 133 PRO A CA 1
ATOM 1010 C C . PRO A 1 133 ? 24.332 -13.639 22.014 1.00 74.31 133 PRO A C 1
ATOM 1012 O O . PRO A 1 133 ? 25.239 -14.431 21.741 1.00 74.31 133 PRO A O 1
ATOM 1015 N N . MET A 1 134 ? 23.120 -14.076 22.376 1.00 78.50 134 MET A N 1
ATOM 1016 C CA . MET A 1 134 ? 22.753 -15.486 22.504 1.00 78.50 134 MET A CA 1
ATOM 1017 C C . MET A 1 134 ? 21.541 -15.842 21.643 1.00 78.50 134 MET A C 1
ATOM 1019 O O . MET A 1 134 ? 20.606 -15.054 21.492 1.00 78.50 134 MET A O 1
ATOM 1023 N N . CYS A 1 135 ? 21.538 -17.062 21.104 1.00 82.94 135 CYS A N 1
ATOM 1024 C CA . CYS A 1 135 ? 20.349 -17.644 20.494 1.00 82.94 135 CYS A CA 1
ATOM 1025 C C . CYS A 1 135 ? 19.321 -18.025 21.577 1.00 82.94 135 CYS A C 1
ATOM 1027 O O . CYS A 1 135 ? 19.682 -18.268 22.732 1.00 82.94 135 CYS A O 1
ATOM 1029 N N . GLY A 1 136 ? 18.042 -18.111 21.194 1.00 80.62 136 GLY A N 1
ATOM 1030 C CA . GLY A 1 136 ? 16.934 -18.430 22.106 1.00 80.62 136 GLY A CA 1
ATOM 1031 C C . GLY A 1 136 ? 17.177 -19.657 23.003 1.00 80.62 136 GLY A C 1
ATOM 1032 O O . GLY A 1 136 ? 17.012 -19.537 24.217 1.00 80.62 136 GLY A O 1
ATOM 1033 N N . PRO A 1 137 ? 17.648 -20.800 22.464 1.00 82.75 137 PRO A N 1
ATOM 1034 C CA . PRO A 1 137 ? 17.954 -21.982 23.271 1.00 82.75 137 PRO A CA 1
ATOM 1035 C C . PRO A 1 137 ? 19.043 -21.752 24.329 1.00 82.75 137 PRO A C 1
ATOM 1037 O O . PRO A 1 137 ? 18.869 -22.128 25.487 1.00 82.75 137 PRO A O 1
ATOM 1040 N N . CYS A 1 138 ? 20.153 -21.100 23.966 1.00 82.44 138 CYS A N 1
ATOM 1041 C CA . CYS A 1 138 ? 21.229 -20.813 24.919 1.00 82.44 138 CYS A CA 1
ATOM 1042 C C . CYS A 1 138 ? 20.800 -19.789 25.976 1.00 82.44 138 CYS 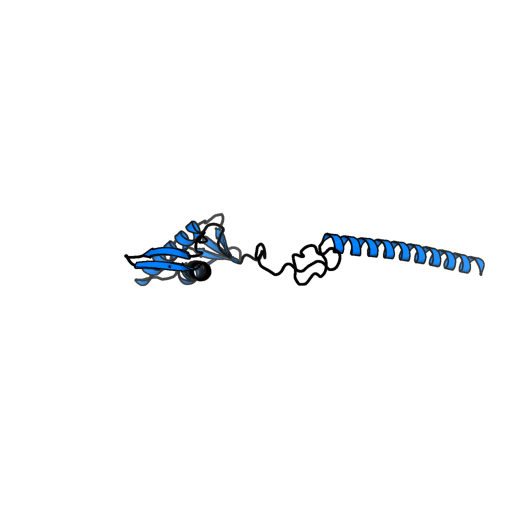A C 1
ATOM 1044 O O . CYS A 1 138 ? 21.152 -19.940 27.145 1.00 82.44 138 CYS A O 1
ATOM 1046 N N . ALA A 1 139 ? 19.994 -18.792 25.597 1.00 82.69 139 ALA A N 1
ATOM 1047 C CA . ALA A 1 139 ? 19.428 -17.835 26.542 1.00 82.69 139 ALA A CA 1
ATOM 1048 C C . ALA A 1 139 ? 18.494 -18.524 27.555 1.00 82.69 139 ALA A C 1
ATOM 1050 O O . ALA A 1 139 ? 18.621 -18.301 28.759 1.00 82.69 139 ALA A O 1
ATOM 1051 N N . GLN A 1 140 ? 17.610 -19.420 27.100 1.00 83.06 140 GLN A N 1
ATOM 1052 C CA . GLN A 1 140 ? 16.740 -20.200 27.989 1.00 83.06 140 GLN A CA 1
ATOM 1053 C C . GLN A 1 140 ? 17.530 -21.097 28.942 1.00 83.06 140 GLN A C 1
ATOM 1055 O O . GLN A 1 140 ? 17.202 -21.171 30.126 1.00 83.06 140 GLN A O 1
ATOM 1060 N N . GLN A 1 141 ? 18.587 -21.751 28.457 1.00 85.00 141 GLN A N 1
ATOM 1061 C CA . GLN A 1 141 ? 19.428 -22.598 29.297 1.00 85.00 141 GLN A CA 1
ATOM 1062 C C . GLN A 1 141 ? 20.151 -21.788 30.385 1.00 85.00 141 GLN A C 1
ATOM 1064 O O . GLN A 1 141 ? 20.194 -22.217 31.539 1.00 85.00 141 GLN A O 1
ATOM 1069 N N . ALA A 1 142 ? 20.664 -20.601 30.046 1.00 80.50 142 ALA A N 1
ATOM 1070 C CA . ALA A 1 142 ? 21.315 -19.708 31.002 1.00 80.50 142 ALA A CA 1
ATOM 1071 C C . ALA A 1 142 ? 20.341 -19.222 32.091 1.00 80.50 142 ALA A C 1
ATOM 1073 O O . ALA A 1 142 ? 20.657 -19.286 33.281 1.00 80.50 142 ALA A O 1
ATOM 1074 N N . VAL A 1 143 ? 19.130 -18.807 31.702 1.00 82.88 143 VAL A N 1
ATOM 1075 C CA . VAL A 1 143 ? 18.082 -18.383 32.646 1.00 82.88 143 VAL A CA 1
ATOM 1076 C C . VAL A 1 143 ? 17.639 -19.546 33.539 1.00 82.88 143 VAL A C 1
ATOM 1078 O O . VAL A 1 143 ? 17.494 -19.366 34.747 1.00 82.88 143 VAL A O 1
ATOM 1081 N N . GLY A 1 144 ? 17.486 -20.751 32.982 1.00 81.19 144 GLY A N 1
ATOM 1082 C CA . GLY A 1 144 ? 17.137 -21.950 33.748 1.00 81.19 144 GLY A CA 1
ATOM 1083 C C . GLY A 1 144 ? 18.185 -22.310 34.805 1.00 81.19 144 GLY A C 1
ATOM 1084 O O . GLY A 1 144 ? 17.836 -22.583 35.954 1.00 81.19 144 GLY A O 1
ATOM 1085 N N . ALA A 1 145 ? 19.472 -22.242 34.452 1.00 80.75 145 ALA A N 1
ATOM 1086 C CA . ALA A 1 145 ? 20.563 -22.472 35.397 1.00 80.75 145 ALA A CA 1
ATOM 1087 C C . ALA A 1 145 ? 20.583 -21.421 36.522 1.00 80.75 145 ALA A C 1
ATOM 1089 O O . ALA A 1 145 ? 20.768 -21.761 37.692 1.00 80.75 145 ALA A O 1
ATOM 1090 N N . MET A 1 146 ? 20.336 -20.152 36.185 1.00 85.25 146 MET A N 1
ATOM 1091 C CA . MET A 1 146 ? 20.282 -19.061 37.160 1.00 85.25 146 MET A CA 1
ATOM 1092 C C . MET A 1 146 ? 19.088 -19.195 38.115 1.00 85.25 146 MET A C 1
ATOM 1094 O O . MET A 1 146 ? 19.244 -19.021 39.323 1.00 85.25 146 MET A O 1
ATOM 1098 N N . ALA A 1 147 ? 17.915 -19.569 37.599 1.00 85.06 147 ALA A N 1
ATOM 1099 C CA . ALA A 1 147 ? 16.722 -19.812 38.406 1.00 85.06 147 ALA A CA 1
ATOM 1100 C C . ALA A 1 147 ? 16.922 -20.976 39.391 1.00 85.06 147 ALA A C 1
ATOM 1102 O O . ALA A 1 147 ? 16.555 -20.866 40.562 1.00 85.06 147 ALA A O 1
ATOM 1103 N N . ALA A 1 148 ? 17.563 -22.064 38.951 1.00 85.94 148 ALA A N 1
ATOM 1104 C CA . ALA A 1 148 ? 17.893 -23.194 39.819 1.00 85.94 148 ALA A CA 1
ATOM 1105 C C . ALA A 1 148 ? 18.881 -22.801 40.932 1.00 85.94 148 ALA A C 1
ATOM 1107 O O . ALA A 1 148 ? 18.693 -23.173 42.092 1.00 85.94 148 ALA A O 1
ATOM 1108 N N . ALA A 1 149 ? 19.905 -22.007 40.602 1.00 87.25 149 ALA A N 1
ATOM 1109 C CA . ALA A 1 149 ? 20.862 -21.502 41.583 1.00 87.25 149 ALA A CA 1
ATOM 1110 C C . ALA A 1 149 ? 20.197 -20.583 42.623 1.00 87.25 149 ALA A C 1
ATOM 1112 O O . ALA A 1 149 ? 20.477 -20.702 43.817 1.00 87.25 149 ALA A O 1
ATOM 1113 N N . LEU A 1 150 ? 19.279 -19.711 42.192 1.00 90.56 150 LEU A N 1
ATOM 1114 C CA . LEU A 1 150 ? 18.530 -18.827 43.085 1.00 90.56 150 LEU A CA 1
ATOM 1115 C C . LEU A 1 150 ? 17.611 -19.614 44.031 1.00 90.56 150 LEU A C 1
ATOM 1117 O O . LEU A 1 150 ? 17.578 -19.335 45.228 1.00 90.56 150 LEU A O 1
ATOM 1121 N N . ALA A 1 151 ? 16.914 -20.633 43.524 1.00 90.75 151 ALA A N 1
ATOM 1122 C CA . ALA A 1 151 ? 16.070 -21.497 44.347 1.00 90.75 151 ALA A CA 1
ATOM 1123 C C . ALA A 1 151 ? 16.881 -22.223 45.435 1.00 90.75 151 ALA A C 1
ATOM 1125 O O . ALA A 1 151 ? 16.476 -22.250 46.598 1.00 90.75 151 ALA A O 1
ATOM 1126 N N . ALA A 1 152 ? 18.060 -22.747 45.085 1.00 90.81 152 ALA A N 1
ATOM 1127 C CA . ALA A 1 152 ? 18.955 -23.392 46.044 1.00 90.81 152 ALA A CA 1
ATOM 1128 C C . ALA A 1 152 ? 19.497 -22.410 47.101 1.00 90.81 152 ALA A C 1
ATOM 1130 O O . ALA A 1 152 ? 19.672 -22.784 48.262 1.00 90.81 152 ALA A O 1
ATOM 1131 N N . ALA A 1 153 ? 19.759 -21.155 46.725 1.00 91.31 153 ALA A N 1
ATOM 1132 C CA . ALA A 1 153 ? 20.190 -20.121 47.663 1.00 91.31 153 ALA A CA 1
ATOM 1133 C C . ALA A 1 153 ? 19.080 -19.758 48.664 1.00 91.31 153 ALA A C 1
ATOM 1135 O O . ALA A 1 153 ? 19.349 -19.691 49.862 1.00 91.31 153 ALA A O 1
ATOM 1136 N N . ASN A 1 154 ? 17.837 -19.607 48.197 1.00 91.00 154 ASN A N 1
ATOM 1137 C CA . ASN A 1 154 ? 16.694 -19.311 49.064 1.00 91.00 154 ASN A CA 1
ATOM 1138 C C . ASN A 1 154 ? 16.444 -20.427 50.087 1.00 91.00 154 ASN A C 1
ATOM 1140 O O . ASN A 1 154 ? 16.310 -20.142 51.272 1.00 91.00 154 ASN A O 1
ATOM 1144 N N . GLN A 1 155 ? 16.514 -21.695 49.670 1.00 90.88 155 GLN A N 1
ATOM 1145 C CA . GLN A 1 155 ? 16.388 -22.831 50.595 1.00 90.88 155 GLN A CA 1
ATOM 1146 C C . GLN A 1 155 ? 17.451 -22.814 51.702 1.00 90.88 155 GLN A C 1
ATOM 1148 O O . GLN A 1 155 ? 17.172 -23.155 52.849 1.00 90.88 155 GLN A O 1
ATOM 1153 N N . ARG A 1 156 ? 18.686 -22.405 51.383 1.00 93.19 156 ARG A N 1
ATOM 1154 C CA . ARG A 1 156 ? 19.750 -22.276 52.390 1.00 93.19 156 ARG A CA 1
ATOM 1155 C C . ARG A 1 156 ? 19.480 -21.137 53.369 1.00 93.19 156 ARG A C 1
ATOM 1157 O O . ARG A 1 156 ? 19.799 -21.285 54.543 1.00 93.19 156 ARG A O 1
ATOM 1164 N N . LEU A 1 157 ? 18.913 -20.024 52.903 1.00 92.75 157 LEU A N 1
ATOM 1165 C CA . LEU A 1 157 ? 18.529 -18.911 53.773 1.00 92.75 157 LEU A CA 1
ATOM 1166 C C . LEU A 1 157 ? 17.410 -19.312 54.739 1.00 92.75 157 LEU A C 1
ATOM 1168 O O . LEU A 1 157 ? 17.510 -19.002 55.923 1.00 92.75 157 LEU A O 1
ATOM 1172 N N . ASP A 1 158 ? 16.412 -20.062 54.270 1.00 92.19 158 ASP A N 1
ATOM 1173 C CA . ASP A 1 158 ? 15.328 -20.565 55.122 1.00 92.19 158 ASP A CA 1
ATOM 1174 C C . ASP A 1 158 ? 15.862 -21.468 56.244 1.00 92.19 158 ASP A C 1
ATOM 1176 O O . ASP A 1 158 ? 15.516 -21.283 57.411 1.00 92.19 158 ASP A O 1
ATOM 1180 N N . LEU A 1 159 ? 16.789 -22.376 55.918 1.00 91.75 159 LEU A N 1
ATOM 1181 C CA . LEU A 1 159 ? 17.451 -23.231 56.910 1.00 91.75 159 LEU A CA 1
ATOM 1182 C C . LEU A 1 159 ? 18.264 -22.421 57.930 1.00 91.75 159 LEU A C 1
ATOM 1184 O O . LEU A 1 159 ? 18.258 -22.735 59.119 1.00 91.75 159 LEU A O 1
ATOM 1188 N N . ILE A 1 160 ? 18.960 -21.366 57.492 1.00 92.44 160 ILE A N 1
ATOM 1189 C CA . ILE A 1 160 ? 19.705 -20.482 58.400 1.00 92.44 160 ILE A CA 1
ATOM 1190 C C . ILE A 1 160 ? 18.744 -19.761 59.351 1.00 92.44 160 ILE A C 1
ATOM 1192 O O . ILE A 1 160 ? 19.023 -19.695 60.548 1.00 92.44 160 ILE A O 1
ATOM 1196 N N . HIS A 1 161 ? 17.612 -19.258 58.853 1.00 90.81 161 HIS A N 1
ATOM 1197 C CA . HIS A 1 161 ? 16.599 -18.617 59.692 1.00 90.81 161 HIS A CA 1
ATOM 1198 C C . HIS A 1 161 ? 15.997 -19.584 60.720 1.00 90.81 161 HIS A C 1
ATOM 1200 O O . HIS A 1 161 ? 15.796 -19.206 61.874 1.00 90.81 161 HIS A O 1
ATOM 1206 N N . GLU A 1 162 ? 15.748 -20.837 60.343 1.00 89.50 162 GLU A N 1
ATOM 1207 C CA . GLU A 1 162 ? 15.227 -21.860 61.255 1.00 89.50 162 GLU A CA 1
ATOM 1208 C C . GLU A 1 162 ? 16.238 -22.225 62.357 1.00 89.50 162 GLU A C 1
ATOM 1210 O O . GLU A 1 162 ? 15.890 -22.325 63.539 1.00 89.50 162 GLU A O 1
ATOM 1215 N N . VAL A 1 163 ? 17.523 -22.325 62.005 1.00 91.12 163 VAL A N 1
ATOM 1216 C CA . VAL A 1 163 ? 18.603 -22.528 62.981 1.00 91.12 163 VAL A CA 1
ATOM 1217 C C . VAL A 1 163 ? 18.742 -21.320 63.911 1.00 91.12 163 VAL A C 1
ATOM 1219 O O . VAL A 1 163 ? 18.852 -21.490 65.121 1.00 91.12 163 VAL A O 1
ATOM 1222 N N . GLN A 1 164 ? 18.682 -20.092 63.391 1.00 88.12 164 GLN A N 1
ATOM 1223 C CA . GLN A 1 164 ? 18.715 -18.885 64.225 1.00 88.12 164 GLN A CA 1
ATOM 1224 C C . GLN A 1 164 ? 17.549 -18.846 65.217 1.00 88.12 164 GLN A C 1
ATOM 1226 O O . GLN A 1 164 ? 17.758 -18.559 66.395 1.00 88.12 164 GLN A O 1
ATOM 1231 N N . LYS A 1 165 ? 16.340 -19.191 64.762 1.00 89.50 165 LYS A N 1
ATOM 1232 C CA . LYS A 1 165 ? 15.156 -19.264 65.619 1.00 89.50 165 LYS A CA 1
ATOM 1233 C C . LYS A 1 165 ? 15.333 -20.287 66.743 1.00 89.50 165 LYS A C 1
ATOM 1235 O O . LYS A 1 165 ? 15.099 -19.951 67.900 1.00 89.50 165 LYS A O 1
ATOM 1240 N N . SER A 1 166 ? 15.797 -21.496 66.425 1.00 86.19 166 SER A N 1
ATOM 1241 C CA . SER A 1 166 ? 16.001 -22.542 67.437 1.00 86.19 166 SER A CA 1
ATOM 1242 C C . SER A 1 166 ? 17.107 -22.195 68.443 1.00 86.19 166 SER A C 1
ATOM 1244 O O . SER A 1 166 ? 16.961 -22.479 69.628 1.00 86.19 166 SER A O 1
ATOM 1246 N N . ILE A 1 167 ? 18.176 -21.508 68.022 1.00 86.31 167 ILE A N 1
ATOM 1247 C CA . ILE A 1 167 ? 19.209 -20.998 68.942 1.00 86.31 167 ILE A CA 1
ATOM 1248 C C . ILE A 1 167 ? 18.623 -19.967 69.914 1.00 86.31 167 ILE A C 1
ATOM 1250 O O . ILE A 1 167 ? 18.908 -20.035 71.109 1.00 86.31 167 ILE A O 1
ATOM 1254 N N . CYS A 1 168 ? 17.796 -19.034 69.432 1.00 79.81 168 CYS A N 1
ATOM 1255 C CA . CYS A 1 168 ? 17.145 -18.042 70.291 1.00 79.81 168 CYS A CA 1
ATOM 1256 C C . CYS A 1 168 ? 16.179 -18.679 71.303 1.00 79.81 168 CYS A C 1
ATOM 1258 O O . CYS A 1 168 ? 16.094 -18.204 72.430 1.00 79.81 168 CYS A O 1
ATOM 1260 N N . GLU A 1 169 ? 15.483 -19.754 70.928 1.00 78.56 169 GLU A N 1
ATOM 1261 C CA . GLU A 1 169 ? 14.567 -20.481 71.820 1.00 78.56 169 GLU A CA 1
ATOM 1262 C C . GLU A 1 169 ? 15.293 -21.271 72.923 1.00 78.56 169 GLU A C 1
ATOM 1264 O O . GLU A 1 169 ? 14.737 -21.451 74.000 1.00 78.56 169 GLU A O 1
ATOM 1269 N N . VAL A 1 170 ? 16.538 -21.709 72.696 1.00 76.88 170 VAL A N 1
ATOM 1270 C CA . VAL A 1 170 ? 17.359 -22.436 73.691 1.00 76.88 170 VAL A CA 1
ATOM 1271 C C . VAL A 1 170 ? 18.080 -21.491 74.669 1.00 76.88 170 VAL A C 1
ATOM 1273 O O . VAL A 1 170 ? 18.552 -21.926 75.717 1.00 76.88 170 VAL A O 1
ATOM 1276 N N . GLN A 1 171 ? 18.193 -20.202 74.336 1.00 62.12 171 GLN A N 1
ATOM 1277 C CA . GLN A 1 171 ? 18.859 -19.184 75.163 1.00 62.12 171 GLN A CA 1
ATOM 1278 C C . GLN A 1 171 ? 17.918 -18.451 76.145 1.00 62.12 171 GLN A C 1
ATOM 1280 O O . GLN A 1 171 ? 18.385 -17.562 76.862 1.00 62.12 171 GLN A O 1
ATOM 1285 N N . LEU A 1 172 ? 16.630 -18.817 76.185 1.00 52.16 172 LEU A N 1
ATOM 1286 C CA . LEU A 1 172 ? 15.613 -18.357 77.146 1.00 52.16 172 LEU A CA 1
ATOM 1287 C C . LEU A 1 172 ? 15.382 -19.402 78.245 1.00 52.16 172 LEU A C 1
ATOM 1289 O O . LEU A 1 172 ? 15.168 -18.973 79.401 1.00 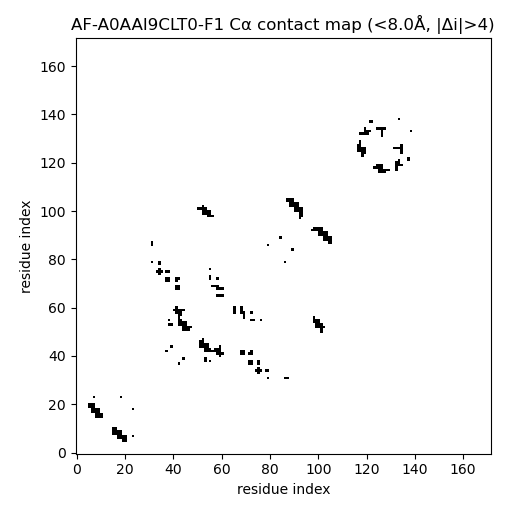52.16 172 LEU A O 1
#

Sequence (172 aa):
MPKIRDTCTFRFDGVRGALNASTLALAVEIADRAARADLEIHALAVELDGLRFFDATCGNVQGEDATAARYAVRQAVRYIEARGDALPWCLKRHISQPALLHFEDRTDPEVATTGPRHACVNCDMPTGAPESPMCGPCAQQAVGAMAAALAAANQRLDLIHEVQKSICEVQL

Nearest PDB structures (foldseek):
  4ymh-assembly2_D  TM=4.801E-01  e=9.064E+00  Podospora anserina
  8x0e-assembly1_B  TM=3.863E-01  e=9.640E+00  Homo sapiens

Radius of gyration: 30.55 Å; Cα contacts (8 Å, |Δi|>4): 170; chains: 1; bounding box: 49×44×107 Å